Protein AF-A0A103QVN9-F1 (afdb_monomer_lite)

Sequence (76 aa):
MEILMTVPSATERALAERVEQLKLTRDVYPIAEPRLAEVSELLHRICAATTLDAARWMAGDALVQLRAYVQRGDTQ

Secondary structure (DSSP, 8-state):
------PPPHHHHHHHHHHHHHHHHHTS----SHHHHHHHHHHHHHHH-SSHHHHHHHHHHHHHHHHHHHHHHTT-

Structure (mmCIF, N/CA/C/O backbone):
data_AF-A0A103QVN9-F1
#
_entry.id   AF-A0A103QVN9-F1
#
loop_
_atom_site.group_PDB
_atom_site.id
_atom_site.type_symbol
_atom_site.label_atom_id
_atom_site.label_alt_id
_atom_site.label_comp_id
_atom_site.label_asym_id
_atom_site.label_entity_id
_atom_site.label_seq_id
_atom_site.pdbx_PDB_ins_code
_atom_site.Cartn_x
_atom_site.Cartn_y
_atom_site.Cartn_z
_atom_site.occupancy
_atom_site.B_iso_or_equiv
_atom_site.auth_seq_id
_atom_site.auth_comp_id
_atom_site.auth_asym_id
_atom_site.auth_atom_id
_atom_site.pdbx_PDB_model_num
ATOM 1 N N . MET A 1 1 ? 36.745 -7.271 -15.799 1.00 38.16 1 MET A N 1
ATOM 2 C CA . MET A 1 1 ? 35.368 -7.464 -15.303 1.00 38.16 1 MET A CA 1
ATOM 3 C C . MET A 1 1 ? 35.286 -6.707 -13.989 1.00 38.16 1 MET A C 1
ATOM 5 O O . MET A 1 1 ? 35.545 -7.275 -12.940 1.00 38.16 1 MET A O 1
ATOM 9 N N . GLU A 1 2 ? 35.102 -5.390 -14.069 1.00 41.56 2 GLU A N 1
ATOM 10 C CA . GLU A 1 2 ? 35.051 -4.526 -12.887 1.00 41.56 2 GLU A CA 1
ATOM 11 C C . GLU A 1 2 ? 33.606 -4.465 -12.403 1.00 41.56 2 GLU A C 1
ATOM 13 O O . GLU A 1 2 ? 32.719 -3.964 -13.092 1.00 41.56 2 GLU A O 1
ATOM 18 N N . ILE A 1 3 ? 33.364 -5.051 -11.235 1.00 51.28 3 ILE A N 1
ATOM 19 C CA . ILE A 1 3 ? 32.092 -4.941 -10.533 1.00 51.28 3 ILE A CA 1
ATOM 20 C C . ILE A 1 3 ? 32.096 -3.549 -9.900 1.00 51.28 3 ILE A C 1
ATOM 22 O O . ILE A 1 3 ? 32.713 -3.346 -8.855 1.00 51.28 3 ILE A O 1
ATOM 26 N N . LEU A 1 4 ? 31.451 -2.575 -10.548 1.00 49.50 4 LEU A N 1
ATOM 27 C CA . LEU A 1 4 ? 31.129 -1.301 -9.909 1.00 49.50 4 LEU A CA 1
ATOM 28 C C . LEU A 1 4 ? 30.170 -1.595 -8.747 1.00 49.50 4 LEU A C 1
ATOM 30 O O . LEU A 1 4 ? 28.962 -1.718 -8.937 1.00 49.50 4 LEU A O 1
ATOM 34 N N . MET A 1 5 ? 30.714 -1.735 -7.536 1.00 55.34 5 MET A N 1
ATOM 35 C CA . MET A 1 5 ? 29.933 -1.638 -6.307 1.00 55.34 5 MET A CA 1
ATOM 36 C C . MET A 1 5 ? 29.423 -0.201 -6.202 1.00 55.34 5 MET A C 1
ATOM 38 O O . MET A 1 5 ? 30.116 0.693 -5.719 1.00 55.34 5 MET A O 1
ATOM 42 N N . THR A 1 6 ? 28.213 0.042 -6.693 1.00 60.91 6 THR A N 1
ATOM 43 C CA . THR A 1 6 ? 27.498 1.293 -6.454 1.00 60.91 6 THR A CA 1
ATOM 44 C C . THR A 1 6 ? 27.168 1.381 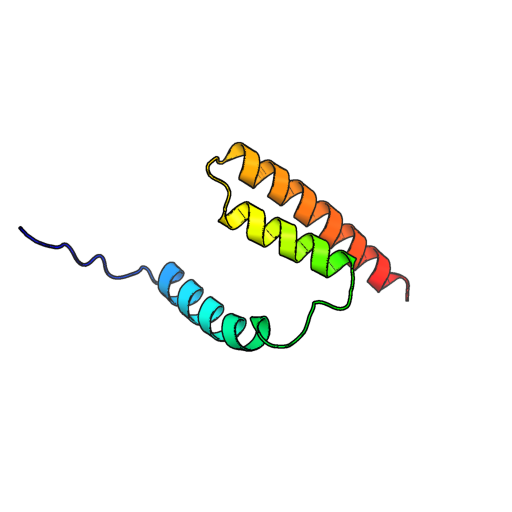-4.969 1.00 60.91 6 THR A C 1
ATOM 46 O O . THR A 1 6 ? 26.357 0.610 -4.455 1.00 60.91 6 THR A O 1
ATOM 49 N N . VAL A 1 7 ? 27.836 2.296 -4.264 1.00 63.81 7 VAL A N 1
ATOM 50 C CA . VAL A 1 7 ? 27.533 2.613 -2.865 1.00 63.81 7 VAL A CA 1
ATOM 51 C C . VAL A 1 7 ? 26.096 3.148 -2.802 1.00 63.81 7 VAL A C 1
ATOM 53 O O . VAL A 1 7 ? 25.790 4.075 -3.554 1.00 63.81 7 VAL A O 1
ATOM 56 N N . PRO A 1 8 ? 25.224 2.615 -1.924 1.00 66.75 8 PRO A N 1
ATOM 57 C CA . PRO A 1 8 ? 23.851 3.088 -1.828 1.00 66.75 8 PRO A CA 1
ATOM 58 C C . PRO A 1 8 ? 23.824 4.566 -1.445 1.00 66.75 8 PRO A C 1
ATOM 60 O O . PRO A 1 8 ? 24.544 4.999 -0.533 1.00 66.75 8 PRO A O 1
ATOM 63 N N . SER A 1 9 ? 22.971 5.324 -2.123 1.00 76.62 9 SER A N 1
ATOM 64 C CA . SER A 1 9 ? 22.647 6.703 -1.784 1.00 76.62 9 SER A CA 1
ATOM 65 C C . SER A 1 9 ? 22.147 6.811 -0.337 1.00 76.62 9 SER A C 1
ATOM 67 O O . SER A 1 9 ? 21.654 5.847 0.258 1.00 76.62 9 SER A O 1
ATOM 69 N N . ALA A 1 10 ? 22.247 8.005 0.253 1.00 75.69 10 ALA A N 1
ATOM 70 C CA . ALA A 1 10 ? 21.755 8.250 1.612 1.00 75.69 10 ALA A CA 1
ATOM 71 C C . ALA A 1 10 ? 20.269 7.868 1.773 1.00 75.69 10 ALA A C 1
ATOM 73 O O . ALA A 1 10 ? 19.869 7.348 2.813 1.00 75.69 10 ALA A O 1
ATOM 74 N N . THR A 1 11 ? 19.470 8.058 0.720 1.00 68.25 11 THR A N 1
ATOM 75 C CA . THR A 1 11 ? 18.056 7.673 0.668 1.00 68.25 11 THR A CA 1
ATOM 76 C C . THR A 1 11 ? 17.864 6.158 0.690 1.00 68.25 11 THR A C 1
ATOM 78 O O . THR A 1 11 ? 17.018 5.668 1.432 1.00 68.25 11 THR A O 1
ATOM 81 N N . GLU A 1 12 ? 18.658 5.403 -0.072 1.00 73.00 12 GLU A N 1
ATOM 82 C CA . GLU A 1 12 ? 18.586 3.935 -0.088 1.00 73.00 12 GLU A CA 1
ATOM 83 C C . GLU A 1 12 ? 18.999 3.336 1.256 1.00 73.00 12 GLU A C 1
ATOM 85 O O . GLU A 1 12 ? 18.375 2.385 1.726 1.00 73.00 12 GLU A O 1
ATOM 90 N N . ARG A 1 13 ? 20.002 3.927 1.917 1.00 78.19 13 ARG A N 1
ATOM 91 C CA . ARG A 1 13 ? 20.425 3.509 3.258 1.00 78.19 13 ARG A CA 1
ATOM 92 C C . ARG A 1 13 ? 19.341 3.771 4.303 1.00 78.19 13 ARG A C 1
ATOM 94 O O . ARG A 1 13 ? 18.991 2.861 5.047 1.00 78.19 13 ARG A O 1
ATOM 101 N N . ALA A 1 14 ? 18.754 4.969 4.299 1.00 76.44 14 ALA A N 1
ATOM 102 C CA . ALA A 1 14 ? 17.658 5.316 5.203 1.00 76.44 14 ALA A CA 1
ATOM 103 C C . ALA A 1 14 ? 16.417 4.431 4.976 1.00 76.44 14 ALA A C 1
ATOM 105 O O . ALA A 1 14 ? 15.740 4.043 5.928 1.00 76.44 14 ALA A O 1
ATOM 106 N N . LEU A 1 15 ? 16.128 4.076 3.718 1.00 73.69 15 LEU A N 1
ATOM 107 C CA . LEU A 1 15 ? 15.058 3.141 3.381 1.00 73.69 15 LEU A CA 1
ATOM 108 C C . LEU A 1 15 ? 15.360 1.731 3.910 1.00 73.69 15 LEU A C 1
ATOM 110 O O . LEU A 1 15 ? 14.483 1.120 4.512 1.00 73.69 15 LEU A O 1
ATOM 114 N N . ALA A 1 16 ? 16.585 1.231 3.729 1.00 76.25 16 ALA A N 1
ATOM 115 C CA . ALA A 1 16 ? 16.995 -0.090 4.206 1.00 76.25 16 ALA A CA 1
ATOM 116 C C . ALA A 1 16 ? 16.933 -0.207 5.739 1.00 76.25 16 ALA A C 1
ATOM 118 O O . ALA A 1 16 ? 16.397 -1.186 6.257 1.00 76.25 16 ALA A O 1
ATOM 119 N N . GLU A 1 17 ? 17.403 0.810 6.465 1.00 78.88 17 GLU A N 1
ATOM 120 C CA . GLU A 1 17 ? 17.316 0.878 7.931 1.00 78.88 17 GLU A CA 1
ATOM 121 C C . GLU A 1 17 ? 15.860 0.876 8.410 1.00 78.88 17 GLU A C 1
ATOM 123 O O . GLU A 1 17 ? 15.493 0.135 9.324 1.00 78.88 17 GLU A O 1
ATOM 128 N N . ARG A 1 18 ? 14.999 1.658 7.750 1.00 74.06 18 ARG A N 1
ATOM 129 C CA . ARG A 1 18 ? 13.571 1.713 8.074 1.00 74.06 18 ARG A CA 1
ATOM 130 C C . ARG A 1 18 ? 12.867 0.393 7.771 1.00 74.06 18 ARG A C 1
ATOM 132 O O . ARG A 1 18 ? 12.012 -0.028 8.543 1.00 74.06 18 ARG A O 1
ATOM 139 N N . VAL A 1 19 ? 13.237 -0.280 6.685 1.00 71.19 19 VAL A N 1
ATOM 140 C CA . VAL A 1 19 ? 12.735 -1.619 6.356 1.00 71.19 19 VAL A CA 1
ATOM 141 C C . VAL A 1 19 ? 13.150 -2.635 7.420 1.00 71.19 19 VAL A C 1
ATOM 143 O O . VAL A 1 19 ? 12.302 -3.417 7.835 1.00 71.19 19 VAL A O 1
ATOM 146 N N . GLU A 1 20 ? 14.394 -2.619 7.905 1.00 70.00 20 GLU A N 1
ATOM 147 C CA . GLU A 1 20 ? 14.825 -3.515 8.991 1.00 70.00 20 GLU A CA 1
ATOM 148 C C . GLU A 1 20 ? 14.059 -3.278 10.296 1.00 70.00 20 GLU A C 1
ATOM 150 O O . GLU A 1 20 ? 13.567 -4.221 10.913 1.00 70.00 20 GLU A O 1
ATOM 155 N N . GLN A 1 21 ? 13.850 -2.017 10.678 1.00 67.94 21 GLN A N 1
ATOM 156 C CA . GLN A 1 21 ? 13.025 -1.694 11.847 1.00 67.94 21 GLN A CA 1
ATOM 157 C C . GLN A 1 21 ? 11.575 -2.175 11.694 1.00 67.94 21 GLN A C 1
ATOM 159 O O . GLN A 1 21 ? 10.960 -2.628 12.661 1.00 67.94 21 GLN A O 1
ATOM 164 N N . LEU A 1 22 ? 11.029 -2.104 10.477 1.00 64.88 22 LEU A N 1
ATOM 165 C CA . LEU A 1 22 ? 9.664 -2.534 10.180 1.00 64.88 22 LEU A CA 1
ATOM 166 C C . LEU A 1 22 ? 9.529 -4.057 10.044 1.00 64.88 22 LEU A C 1
ATOM 168 O O . LEU A 1 22 ? 8.466 -4.592 10.341 1.00 64.88 22 LEU A O 1
ATOM 172 N N . LYS A 1 23 ? 10.580 -4.787 9.647 1.00 60.62 23 LYS A N 1
ATOM 173 C CA . LYS A 1 23 ? 10.573 -6.263 9.626 1.00 60.62 23 LYS A CA 1
ATOM 174 C C . LYS A 1 23 ? 10.316 -6.843 11.016 1.00 60.62 23 LYS A C 1
ATOM 176 O O . LYS A 1 23 ? 9.523 -7.770 11.136 1.00 60.62 23 LYS A O 1
ATOM 181 N N . LEU A 1 24 ? 10.893 -6.234 12.055 1.00 56.69 24 LEU A N 1
ATOM 182 C CA . LEU A 1 24 ? 10.671 -6.614 13.458 1.00 56.69 24 LEU A CA 1
ATOM 183 C C . LEU A 1 24 ? 9.207 -6.459 13.907 1.00 56.69 24 LEU A C 1
ATOM 185 O O . LEU A 1 24 ? 8.777 -7.122 14.845 1.00 56.69 24 LEU A O 1
ATOM 189 N N . THR A 1 25 ? 8.440 -5.597 13.239 1.00 55.69 25 THR A N 1
ATOM 190 C CA . THR A 1 25 ? 7.009 -5.372 13.499 1.00 55.69 25 THR A CA 1
ATOM 191 C C . THR A 1 25 ? 6.100 -6.105 12.511 1.00 55.69 25 THR A C 1
ATOM 193 O O . THR A 1 25 ? 4.922 -6.277 12.797 1.00 55.69 25 THR A O 1
ATOM 196 N N . ARG A 1 26 ? 6.625 -6.572 11.369 1.00 54.19 26 ARG A N 1
ATOM 197 C CA . ARG A 1 26 ? 5.846 -7.239 10.313 1.00 54.19 26 ARG A CA 1
ATOM 198 C C . ARG A 1 26 ? 5.536 -8.707 10.619 1.00 54.19 26 ARG A C 1
ATOM 200 O O . ARG A 1 26 ? 4.519 -9.203 10.152 1.00 54.19 26 ARG A O 1
ATOM 207 N N . ASP A 1 27 ? 6.377 -9.375 11.410 1.00 52.47 27 ASP A N 1
ATOM 208 C CA . ASP A 1 27 ? 6.153 -10.763 11.858 1.00 52.47 27 ASP A CA 1
ATOM 209 C C . ASP A 1 27 ? 5.298 -10.855 13.138 1.00 52.47 27 ASP A C 1
ATOM 211 O O . ASP A 1 27 ? 4.986 -11.944 13.619 1.00 52.47 27 ASP A O 1
ATOM 215 N N . VAL A 1 28 ? 4.898 -9.712 13.703 1.00 52.22 28 VAL A N 1
ATOM 216 C CA . VAL A 1 28 ? 4.215 -9.631 14.993 1.00 52.22 28 VAL A CA 1
ATOM 217 C C . VAL A 1 28 ? 2.805 -9.081 14.767 1.00 52.22 28 VAL A C 1
ATOM 219 O O . VAL A 1 28 ? 2.580 -7.878 14.792 1.00 52.22 28 VAL A O 1
ATOM 222 N N . TYR A 1 29 ? 1.869 -10.021 14.600 1.00 49.50 29 TYR A N 1
ATOM 223 C CA . TYR A 1 29 ? 0.404 -9.901 14.506 1.00 49.50 29 TYR A CA 1
ATOM 224 C C . TYR A 1 29 ? -0.228 -9.660 13.123 1.00 49.50 29 TYR A C 1
ATOM 226 O O . TYR A 1 29 ? 0.229 -8.818 12.351 1.00 49.50 29 TYR A O 1
ATOM 234 N N . PRO A 1 30 ? -1.357 -10.342 12.824 1.00 67.50 30 PRO A N 1
ATOM 235 C CA . PRO A 1 30 ? -2.247 -9.897 11.761 1.00 67.50 30 PRO A CA 1
ATOM 236 C C . PRO A 1 30 ? -2.722 -8.474 12.069 1.00 67.50 30 PRO A C 1
ATOM 238 O O . PRO A 1 30 ? -3.036 -8.149 13.218 1.00 67.50 30 PRO A O 1
ATOM 241 N N . ILE A 1 31 ? -2.801 -7.627 11.042 1.00 74.44 31 ILE A N 1
ATOM 242 C CA . ILE A 1 31 ? -3.437 -6.315 11.163 1.00 74.44 31 ILE A CA 1
ATOM 243 C C . ILE A 1 31 ? -4.913 -6.568 11.493 1.00 74.44 31 ILE A C 1
ATOM 245 O O . ILE A 1 31 ? -5.688 -6.970 10.630 1.00 74.44 31 ILE A O 1
ATOM 249 N N . ALA A 1 32 ? -5.275 -6.399 12.766 1.00 76.19 32 ALA A N 1
ATOM 250 C CA . ALA A 1 32 ? -6.595 -6.761 13.281 1.00 76.19 32 ALA A CA 1
ATOM 251 C C . ALA A 1 32 ? -7.718 -5.889 12.700 1.00 76.19 32 ALA A C 1
ATOM 253 O O . ALA A 1 32 ? -8.861 -6.327 12.621 1.00 76.19 32 ALA A O 1
ATOM 254 N N . GLU A 1 33 ? -7.384 -4.663 12.295 1.00 83.12 33 GLU A N 1
ATOM 255 C CA . GLU A 1 33 ? -8.301 -3.738 11.641 1.00 83.12 33 GLU A CA 1
ATOM 256 C C . GLU A 1 33 ? -8.445 -4.098 10.151 1.00 83.12 33 GLU A C 1
ATOM 258 O O . GLU A 1 33 ? -7.484 -3.917 9.391 1.00 83.12 33 GLU A O 1
ATOM 263 N N . PRO A 1 34 ? -9.630 -4.553 9.695 1.00 83.38 34 PRO A N 1
ATOM 264 C CA . PRO A 1 34 ? -9.823 -5.020 8.323 1.00 83.38 34 PRO A CA 1
ATOM 265 C C . PRO A 1 34 ? -9.427 -3.988 7.262 1.00 83.38 34 PRO A C 1
ATOM 267 O O . PRO A 1 34 ? -8.805 -4.338 6.261 1.00 83.38 34 PRO A O 1
ATOM 270 N N . ARG A 1 35 ? -9.706 -2.698 7.493 1.00 82.81 35 ARG A N 1
ATOM 271 C CA . ARG A 1 35 ? -9.369 -1.639 6.525 1.00 82.81 35 ARG A CA 1
ATOM 272 C C . ARG A 1 35 ? -7.868 -1.414 6.392 1.00 82.81 35 ARG A C 1
ATOM 274 O O . ARG A 1 35 ? -7.372 -1.163 5.298 1.00 82.81 35 ARG A O 1
ATOM 281 N N . LEU A 1 36 ? -7.134 -1.506 7.498 1.00 85.50 36 LEU A N 1
ATOM 282 C CA . LEU A 1 36 ? -5.678 -1.392 7.467 1.00 85.50 36 LEU A CA 1
ATOM 283 C C . LEU A 1 36 ? -5.035 -2.639 6.846 1.00 85.50 36 LEU A C 1
ATOM 285 O O . LEU A 1 36 ? -4.003 -2.515 6.186 1.00 85.50 36 LEU A O 1
ATOM 289 N N . ALA A 1 37 ? -5.655 -3.814 6.994 1.00 85.88 37 ALA A N 1
ATOM 290 C CA . ALA A 1 37 ? -5.225 -5.026 6.302 1.00 85.88 37 ALA A CA 1
ATOM 291 C C . ALA A 1 37 ? -5.373 -4.887 4.775 1.00 85.88 37 ALA A C 1
ATOM 293 O O . ALA A 1 37 ? -4.436 -5.196 4.042 1.00 85.88 37 ALA A O 1
ATOM 294 N N . GLU A 1 38 ? -6.492 -4.332 4.294 1.00 85.38 38 GLU A N 1
ATOM 295 C CA . 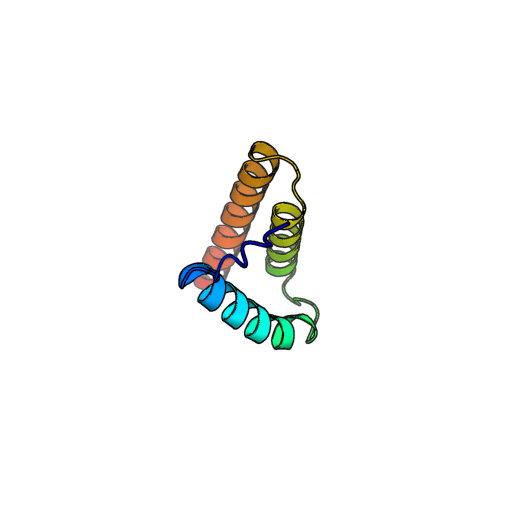GLU A 1 38 ? -6.696 -4.033 2.866 1.00 85.38 38 GLU A CA 1
ATOM 296 C C . GLU A 1 38 ? -5.645 -3.052 2.319 1.00 85.38 38 GLU A C 1
ATOM 298 O O . GLU A 1 38 ? -5.095 -3.264 1.236 1.00 85.38 38 GLU A O 1
ATOM 303 N N . VAL A 1 39 ? -5.311 -2.001 3.077 1.00 89.62 39 VAL A N 1
ATOM 304 C CA . VAL A 1 39 ? -4.240 -1.061 2.701 1.00 89.62 39 VAL A CA 1
ATOM 305 C C . VAL A 1 39 ? -2.883 -1.767 2.643 1.00 89.62 39 VAL A C 1
ATOM 307 O O . VAL A 1 39 ? -2.116 -1.540 1.709 1.00 89.62 39 VAL A O 1
ATOM 310 N N . SER A 1 40 ? -2.579 -2.641 3.604 1.00 86.44 40 SER A N 1
ATOM 311 C CA . SER A 1 40 ? -1.326 -3.404 3.622 1.00 86.44 40 SER A CA 1
ATOM 312 C C . SER A 1 40 ? -1.190 -4.333 2.414 1.00 86.44 40 SER A C 1
ATOM 314 O O . SER A 1 40 ? -0.129 -4.365 1.787 1.00 86.44 40 SER A O 1
ATOM 316 N N . GLU A 1 41 ? -2.270 -5.012 2.028 1.00 85.88 41 GLU A N 1
ATOM 317 C CA . GLU A 1 41 ? -2.311 -5.854 0.830 1.00 85.88 41 GLU A CA 1
ATOM 318 C C . GLU A 1 41 ? -2.089 -5.029 -0.448 1.00 85.88 41 GLU A C 1
ATOM 320 O O . GLU A 1 41 ? -1.291 -5.406 -1.308 1.00 85.88 41 GLU A O 1
ATOM 325 N N . LEU A 1 42 ? -2.720 -3.855 -0.568 1.00 88.44 42 LEU A N 1
ATOM 326 C CA . LEU A 1 42 ? -2.489 -2.953 -1.704 1.00 88.44 42 LEU A CA 1
ATOM 327 C C . LEU A 1 42 ? -1.025 -2.504 -1.786 1.00 88.44 42 LEU A C 1
ATOM 329 O O . LEU A 1 42 ? -0.447 -2.504 -2.872 1.00 88.44 42 LEU A O 1
ATOM 333 N N . LEU A 1 43 ? -0.396 -2.183 -0.651 1.00 89.44 43 LEU A N 1
ATOM 334 C CA . LEU A 1 43 ? 1.029 -1.842 -0.600 1.00 89.44 43 LEU A CA 1
ATOM 335 C C . LEU A 1 43 ? 1.915 -3.013 -1.040 1.00 89.44 43 LEU A C 1
ATOM 337 O O . LEU A 1 43 ? 2.853 -2.812 -1.814 1.00 89.44 43 LEU A O 1
ATOM 341 N N . HIS A 1 44 ? 1.598 -4.235 -0.610 1.00 85.00 44 HIS A N 1
ATOM 342 C CA . HIS A 1 44 ? 2.311 -5.430 -1.056 1.00 85.00 44 HIS A CA 1
ATOM 343 C C . HIS A 1 44 ? 2.195 -5.622 -2.576 1.00 85.00 44 HIS A C 1
ATOM 345 O O . HIS A 1 44 ? 3.201 -5.825 -3.262 1.00 85.00 44 HIS A O 1
ATOM 351 N N . ARG A 1 45 ? 0.986 -5.472 -3.127 1.00 83.19 45 ARG A N 1
ATOM 352 C CA . ARG A 1 45 ? 0.734 -5.590 -4.569 1.00 83.19 45 ARG A CA 1
ATOM 353 C C . ARG A 1 45 ? 1.413 -4.495 -5.389 1.00 83.19 45 ARG A C 1
ATOM 355 O O . ARG A 1 45 ? 1.860 -4.780 -6.496 1.00 83.19 45 ARG A O 1
ATOM 362 N N . ILE A 1 46 ? 1.546 -3.276 -4.862 1.00 88.56 46 ILE A N 1
ATOM 363 C CA . ILE A 1 46 ? 2.330 -2.199 -5.493 1.00 88.56 46 ILE A CA 1
ATOM 364 C C . ILE A 1 46 ? 3.802 -2.601 -5.602 1.00 88.56 46 ILE A C 1
ATOM 366 O O . ILE A 1 46 ? 4.398 -2.421 -6.661 1.00 88.56 46 ILE A O 1
ATOM 370 N N . CYS A 1 47 ? 4.381 -3.186 -4.550 1.00 85.12 47 CYS A N 1
ATOM 371 C CA . CYS A 1 47 ? 5.761 -3.677 -4.587 1.00 85.12 47 CYS A CA 1
ATOM 372 C C . CYS A 1 47 ? 5.959 -4.826 -5.589 1.00 85.12 47 CYS A C 1
ATOM 374 O O . CYS A 1 47 ? 7.040 -4.954 -6.156 1.00 85.12 47 CYS A O 1
ATOM 376 N N . ALA A 1 48 ? 4.931 -5.647 -5.808 1.00 86.00 48 ALA A N 1
ATOM 377 C CA . ALA A 1 48 ? 4.952 -6.745 -6.774 1.00 86.00 48 ALA A CA 1
ATOM 378 C C . ALA A 1 48 ? 4.548 -6.327 -8.204 1.00 86.00 48 ALA A C 1
ATOM 380 O O . ALA A 1 48 ? 4.605 -7.144 -9.125 1.00 86.00 48 ALA A O 1
ATOM 381 N N . ALA A 1 49 ? 4.110 -5.081 -8.410 1.00 90.62 49 ALA A N 1
ATOM 382 C CA . ALA A 1 49 ? 3.613 -4.618 -9.697 1.00 90.62 49 ALA A CA 1
ATOM 383 C C . ALA A 1 49 ? 4.737 -4.565 -10.740 1.00 90.62 49 ALA A C 1
ATOM 385 O O . ALA A 1 49 ? 5.785 -3.961 -10.528 1.00 90.62 49 ALA A O 1
ATOM 386 N N . THR A 1 50 ? 4.485 -5.140 -11.913 1.00 93.25 50 THR A N 1
ATOM 387 C CA . THR A 1 50 ? 5.443 -5.144 -13.030 1.00 93.25 50 THR A CA 1
ATOM 388 C C . THR A 1 50 ? 5.299 -3.932 -13.950 1.00 93.25 50 THR A C 1
ATOM 390 O O . THR A 1 50 ? 6.132 -3.723 -14.829 1.00 93.25 50 THR A O 1
ATOM 393 N N . THR A 1 51 ? 4.247 -3.127 -13.768 1.00 94.62 51 THR A N 1
ATOM 394 C CA . THR A 1 51 ? 3.981 -1.933 -14.576 1.00 94.62 51 THR A CA 1
ATOM 395 C C . THR A 1 51 ? 3.689 -0.726 -13.696 1.00 94.62 51 THR A C 1
ATOM 397 O O . THR A 1 51 ? 3.045 -0.829 -12.647 1.00 94.62 51 THR A O 1
ATOM 400 N N . LEU A 1 52 ? 4.143 0.441 -14.155 1.00 92.38 52 LEU A N 1
ATOM 401 C CA . LEU A 1 52 ? 3.936 1.703 -13.453 1.00 92.38 52 LEU A CA 1
ATOM 402 C C . LEU A 1 52 ? 2.451 2.080 -13.375 1.00 92.38 52 LEU A C 1
ATOM 404 O O . LEU A 1 52 ? 2.015 2.614 -12.360 1.00 92.38 52 LEU A O 1
ATOM 408 N N . ASP A 1 53 ? 1.669 1.780 -14.411 1.00 94.25 53 ASP A N 1
ATOM 409 C CA . ASP A 1 53 ? 0.241 2.104 -14.431 1.00 94.25 53 ASP A CA 1
ATOM 410 C C . ASP A 1 53 ? -0.546 1.269 -13.418 1.00 94.25 53 AS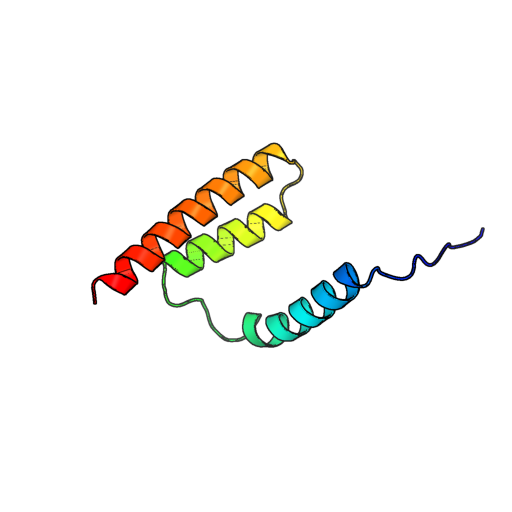P A C 1
ATOM 412 O O . ASP A 1 53 ? -1.354 1.823 -12.672 1.00 94.25 53 ASP A O 1
ATOM 416 N N . ALA A 1 54 ? -0.249 -0.031 -13.296 1.00 88.75 54 ALA A N 1
ATOM 417 C CA . ALA A 1 54 ? -0.849 -0.866 -12.257 1.00 88.75 54 ALA A CA 1
ATOM 418 C C . ALA A 1 54 ? -0.460 -0.379 -10.852 1.00 88.75 54 ALA A C 1
ATOM 420 O O . ALA A 1 54 ? -1.319 -0.267 -9.977 1.00 88.75 54 ALA A O 1
ATOM 421 N N . ALA A 1 55 ? 0.817 -0.039 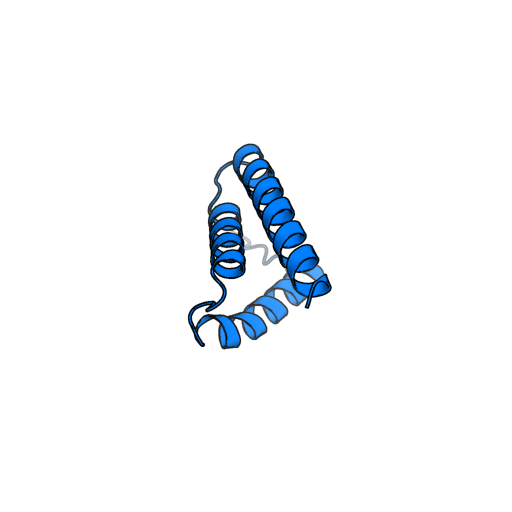-10.643 1.00 91.81 55 ALA A N 1
ATOM 422 C CA . ALA A 1 55 ? 1.295 0.502 -9.373 1.00 91.81 55 ALA A CA 1
ATOM 423 C C . ALA A 1 55 ? 0.591 1.820 -9.007 1.00 91.81 55 ALA A C 1
ATOM 425 O O . ALA A 1 55 ? 0.152 1.993 -7.872 1.00 91.81 55 ALA A O 1
ATOM 426 N N . ARG A 1 56 ? 0.433 2.736 -9.971 1.00 95.00 56 ARG A N 1
ATOM 427 C CA . ARG A 1 56 ? -0.263 4.020 -9.783 1.00 95.00 56 ARG A CA 1
ATOM 428 C C . ARG A 1 56 ? -1.729 3.833 -9.427 1.00 95.00 56 ARG A C 1
ATOM 430 O O . ARG A 1 56 ? -2.217 4.512 -8.528 1.00 95.00 56 ARG A O 1
ATOM 437 N N . TRP A 1 57 ? -2.414 2.923 -10.114 1.00 94.44 57 TRP A N 1
ATOM 438 C CA . TRP A 1 57 ? -3.821 2.644 -9.850 1.00 94.44 57 TRP A CA 1
ATOM 439 C C . TRP A 1 57 ? -4.018 2.098 -8.428 1.00 94.44 57 TRP A C 1
ATOM 441 O O . TRP A 1 57 ? -4.779 2.667 -7.651 1.00 94.44 57 TRP A O 1
ATOM 451 N N . MET A 1 58 ? -3.228 1.092 -8.035 1.00 93.62 58 MET A N 1
ATOM 452 C CA . MET A 1 58 ? -3.282 0.521 -6.682 1.00 93.62 58 MET A CA 1
ATOM 453 C C . MET A 1 58 ? -2.878 1.526 -5.592 1.00 93.62 58 MET A C 1
ATOM 455 O O . MET A 1 58 ? -3.431 1.500 -4.494 1.00 93.62 58 MET A O 1
ATOM 459 N N . ALA A 1 59 ? -1.946 2.439 -5.883 1.00 93.75 59 ALA A N 1
ATOM 460 C CA . ALA A 1 59 ? -1.594 3.521 -4.965 1.00 93.75 59 ALA A CA 1
ATOM 461 C C . ALA A 1 59 ? -2.763 4.495 -4.752 1.00 93.75 59 ALA A C 1
ATOM 463 O O . ALA A 1 59 ? -2.980 4.956 -3.632 1.00 93.75 59 ALA A O 1
ATOM 464 N N . GLY A 1 60 ? -3.536 4.780 -5.805 1.00 95.25 60 GLY A N 1
ATOM 465 C CA . GLY A 1 60 ? -4.775 5.551 -5.706 1.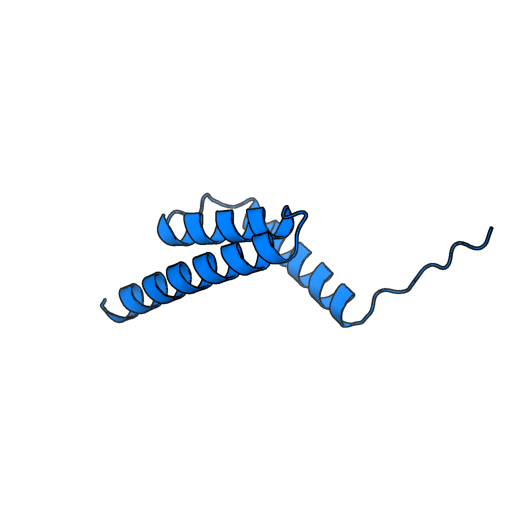00 95.25 60 GLY A CA 1
ATOM 466 C C . GLY A 1 60 ? -5.779 4.897 -4.757 1.00 95.25 60 GLY A C 1
ATOM 467 O O . GLY A 1 60 ? -6.251 5.546 -3.823 1.00 95.25 60 GLY A O 1
ATOM 468 N N . ASP A 1 61 ? -6.028 3.601 -4.937 1.00 92.94 61 ASP A N 1
ATOM 469 C CA . ASP A 1 61 ? -6.941 2.831 -4.085 1.00 92.94 61 ASP A CA 1
ATOM 470 C C . ASP A 1 61 ? -6.489 2.805 -2.619 1.00 92.94 61 ASP A C 1
ATOM 472 O O . ASP A 1 61 ? -7.292 3.039 -1.711 1.00 92.94 61 ASP A O 1
ATOM 476 N N . ALA A 1 62 ? -5.191 2.603 -2.373 1.00 93.25 62 ALA A N 1
ATOM 477 C CA . ALA A 1 62 ? -4.634 2.599 -1.022 1.00 93.25 62 ALA A CA 1
ATOM 478 C C . ALA A 1 62 ? -4.843 3.950 -0.317 1.00 93.25 62 ALA A C 1
ATOM 480 O O . ALA A 1 62 ? -5.185 3.991 0.866 1.00 93.25 62 ALA A O 1
ATOM 481 N N . LEU A 1 63 ? -4.692 5.065 -1.043 1.00 93.88 63 LEU A N 1
ATOM 482 C CA . LEU A 1 63 ? -4.927 6.408 -0.506 1.00 93.88 63 LEU A CA 1
ATOM 483 C C . LEU A 1 63 ? -6.402 6.662 -0.182 1.00 93.88 63 LEU A C 1
ATOM 485 O O . LEU A 1 63 ? -6.696 7.283 0.841 1.00 93.88 63 LEU A O 1
ATOM 489 N N . VAL A 1 64 ? -7.327 6.195 -1.024 1.00 92.88 64 VAL A N 1
ATOM 490 C CA . VAL A 1 64 ? -8.773 6.306 -0.764 1.00 92.88 64 VAL A CA 1
ATOM 491 C C . VAL A 1 64 ? -9.141 5.546 0.510 1.00 92.88 64 VAL A C 1
ATOM 493 O O . VAL A 1 64 ? -9.793 6.107 1.393 1.00 92.88 64 VAL A O 1
ATOM 496 N N . GLN A 1 65 ? -8.663 4.309 0.642 1.00 88.00 65 GLN A N 1
ATOM 497 C CA . GLN A 1 65 ? -8.913 3.469 1.814 1.00 88.00 65 GLN A CA 1
ATOM 498 C C . GLN A 1 65 ? -8.318 4.066 3.095 1.00 88.00 65 GLN A C 1
ATOM 500 O O . GLN A 1 65 ? -8.989 4.117 4.128 1.00 88.00 65 GLN A O 1
ATOM 505 N N . LEU A 1 66 ? -7.095 4.601 3.022 1.00 91.00 66 LEU A N 1
ATOM 506 C CA . LEU A 1 66 ? -6.448 5.250 4.160 1.00 91.00 66 LEU A CA 1
ATOM 507 C C . LEU A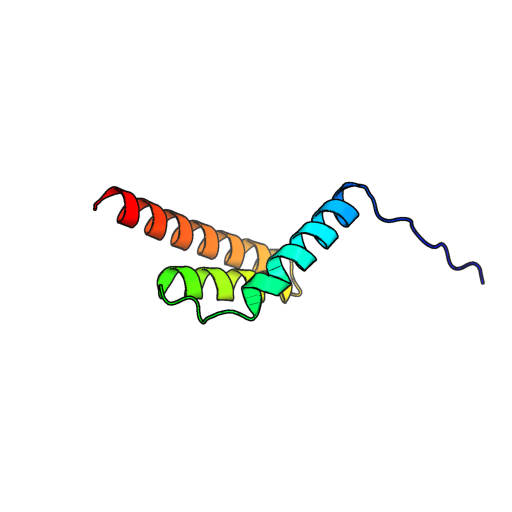 1 66 ? -7.199 6.514 4.605 1.00 91.00 66 LEU A C 1
ATOM 509 O O . LEU A 1 66 ? -7.397 6.721 5.801 1.00 91.00 66 LEU A O 1
ATOM 513 N N . ARG A 1 67 ? -7.671 7.342 3.663 1.00 90.88 67 ARG A N 1
ATOM 514 C CA . ARG A 1 67 ? -8.491 8.523 3.986 1.00 90.88 67 ARG A CA 1
ATOM 515 C C . ARG A 1 67 ? -9.798 8.134 4.670 1.00 90.88 67 ARG A C 1
ATOM 517 O O . ARG A 1 67 ? -10.163 8.761 5.660 1.00 90.88 67 ARG A O 1
ATOM 524 N N . ALA A 1 68 ? -10.471 7.094 4.180 1.00 87.75 68 ALA A N 1
ATOM 525 C CA . ALA A 1 68 ? -11.702 6.593 4.787 1.00 87.75 68 ALA A CA 1
ATOM 526 C C . ALA A 1 68 ? -11.472 6.058 6.212 1.00 87.75 68 ALA A C 1
ATOM 528 O O . ALA A 1 68 ? -12.318 6.243 7.086 1.00 87.75 68 ALA A O 1
ATOM 529 N N . TYR A 1 69 ? -10.326 5.416 6.456 1.00 87.69 69 TYR A N 1
ATOM 530 C CA . TYR A 1 69 ? -9.935 4.967 7.790 1.00 87.69 69 TYR A CA 1
ATOM 531 C C . TYR A 1 69 ? -9.731 6.143 8.757 1.00 87.69 69 TYR A C 1
ATOM 533 O O . TYR A 1 69 ? -10.322 6.148 9.834 1.00 87.69 69 TYR A O 1
ATOM 541 N N . VAL A 1 70 ? -8.971 7.169 8.353 1.00 88.44 70 VAL A N 1
ATOM 542 C CA . VAL A 1 70 ? -8.731 8.368 9.180 1.00 88.44 70 VAL A CA 1
ATOM 543 C C . VAL A 1 70 ? -10.043 9.087 9.510 1.00 88.44 70 VAL A C 1
ATOM 545 O O . VAL A 1 70 ? -10.309 9.366 10.673 1.00 88.44 70 VAL A O 1
ATOM 548 N N . GLN A 1 71 ? -10.920 9.284 8.521 1.00 88.44 71 GLN A N 1
ATOM 549 C CA . GLN A 1 71 ? -12.218 9.943 8.725 1.00 88.44 71 GLN A CA 1
ATOM 550 C C . GLN A 1 71 ? -13.141 9.197 9.705 1.00 88.44 71 GLN A C 1
ATOM 552 O O . GLN A 1 71 ? -13.954 9.826 10.382 1.00 88.44 71 GLN A O 1
ATOM 557 N N . ARG A 1 72 ? -13.026 7.865 9.802 1.00 77.31 72 ARG A N 1
ATOM 558 C CA . ARG A 1 72 ? -13.733 7.066 10.819 1.00 77.31 72 ARG A CA 1
ATOM 559 C C . ARG A 1 72 ? -13.126 7.196 12.215 1.00 77.31 72 ARG A C 1
ATOM 561 O O . ARG A 1 72 ? -13.860 7.066 13.186 1.00 77.31 72 ARG A O 1
ATOM 568 N N . GLY A 1 73 ? -11.815 7.405 12.315 1.00 65.31 73 GLY A N 1
ATOM 569 C CA . GLY A 1 73 ? -11.129 7.622 13.591 1.00 65.31 73 GLY A CA 1
ATOM 570 C C . GLY A 1 73 ? -11.481 8.967 14.229 1.00 65.31 73 GLY A C 1
ATOM 571 O O . GLY A 1 73 ? -11.606 9.040 15.443 1.00 65.31 73 GLY A O 1
ATOM 572 N N . ASP A 1 74 ? -11.731 9.995 13.414 1.00 59.22 74 ASP A N 1
ATOM 573 C CA . ASP A 1 74 ? -12.114 11.343 13.872 1.00 59.22 74 ASP A CA 1
ATOM 574 C C . ASP A 1 74 ? -13.579 11.449 14.351 1.00 59.22 74 ASP A C 1
ATOM 576 O O . ASP A 1 74 ? -14.017 12.508 14.799 1.00 59.22 74 ASP A O 1
ATOM 580 N N . THR A 1 75 ? -14.368 10.375 14.219 1.00 56.12 75 THR A N 1
ATOM 581 C CA . THR A 1 75 ? -15.788 10.320 14.620 1.00 56.12 75 THR A CA 1
ATOM 582 C C . THR A 1 75 ? -16.051 9.501 15.893 1.00 56.12 75 THR A C 1
ATOM 584 O O . THR A 1 75 ? -17.216 9.289 16.236 1.00 56.12 75 THR A O 1
ATOM 587 N N . GLN A 1 76 ? -15.002 9.065 16.601 1.00 45.62 76 GLN A N 1
ATOM 588 C CA . GLN A 1 76 ? -15.072 8.473 17.948 1.00 45.62 76 GLN A CA 1
ATOM 589 C C . GLN A 1 76 ? -14.619 9.465 19.018 1.00 45.62 76 GLN A C 1
ATOM 591 O O . GLN A 1 76 ? -15.204 9.401 20.123 1.00 45.62 76 GLN A O 1
#

Radius of gyration: 16.66 Å; chains: 1; bounding box: 51×22×33 Å

Foldseek 3Di:
DDDPPDDDDPVVVVVVVVVVVVVVVVVPDDPPDVLVNLLVVLVVVLVVDPDPVSNVVSVVVSVVSVVVVVVVVVVD

pLDDT: mean 76.87, std 15.29, range [38.16, 95.25]

Organism: NCBI:txid101571